Protein AF-X6EZ85-F1 (afdb_monomer)

Mean predicted aligned error: 2.8 Å

Solvent-accessible surface area (backbone atoms only — not comparable to full-atom values): 2834 Å² total; per-residue (Å²): 117,53,71,51,70,67,96,60,28,30,40,39,36,32,53,85,88,72,81,88,52,72,76,43,78,48,80,43,91,40,66,87,81,76,82,54,76,82,79,56,85,129

Sequence (42 aa):
MTWFEDATNTIVQADINGDAVADFMVILLGKNLNLDQNDFAL

pLDDT: mean 93.94, std 5.61, range [65.62, 98.44]

Foldseek 3Di:
DDWDDDPFWIKDFDDPPPPPDGPDIDTGGGDPPVDDPVVDDD

Structure (mmCIF, N/CA/C/O backbone):
data_AF-X6EZ85-F1
#
_entry.id   AF-X6EZ85-F1
#
loop_
_atom_site.group_PDB
_atom_site.id
_atom_site.type_symbol
_atom_site.label_atom_id
_atom_site.label_alt_id
_atom_site.label_comp_id
_atom_site.label_asym_id
_atom_site.label_entity_id
_atom_site.label_seq_id
_atom_site.pdbx_PDB_ins_code
_atom_site.Cartn_x
_atom_site.Cartn_y
_atom_site.Cartn_z
_atom_site.occupancy
_atom_site.B_iso_or_equiv
_atom_site.auth_seq_id
_atom_site.auth_comp_id
_atom_site.auth_asym_id
_atom_site.auth_atom_id
_atom_site.pdbx_PDB_model_num
ATOM 1 N N . MET 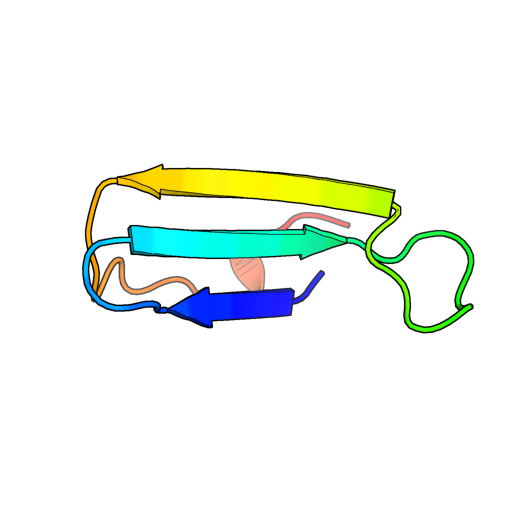A 1 1 ? 5.825 1.009 -7.748 1.00 89.38 1 MET A N 1
ATOM 2 C CA . MET A 1 1 ? 4.736 1.080 -6.750 1.00 89.38 1 MET A CA 1
ATOM 3 C C . MET A 1 1 ? 5.310 0.767 -5.377 1.00 89.38 1 MET A C 1
ATOM 5 O O . MET A 1 1 ? 6.101 -0.164 -5.283 1.00 89.38 1 MET A O 1
ATOM 9 N N . THR A 1 2 ? 4.950 1.522 -4.341 1.00 92.94 2 THR A N 1
ATOM 10 C CA . THR A 1 2 ? 5.275 1.203 -2.937 1.00 92.94 2 THR A CA 1
ATOM 11 C C . THR A 1 2 ? 4.040 1.390 -2.059 1.00 92.94 2 THR A C 1
ATOM 13 O O . THR A 1 2 ? 3.094 2.0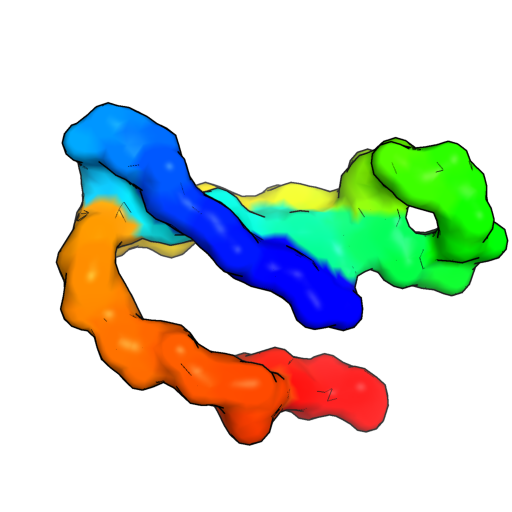69 -2.461 1.00 92.94 2 THR A O 1
ATOM 16 N N . TRP A 1 3 ? 4.035 0.790 -0.868 1.00 95.75 3 TRP A N 1
ATOM 17 C CA . TRP A 1 3 ? 2.987 1.017 0.123 1.00 95.75 3 TRP A CA 1
ATOM 18 C C . TRP A 1 3 ? 3.547 1.069 1.545 1.00 95.75 3 TRP A C 1
ATOM 20 O O . TRP A 1 3 ? 4.604 0.505 1.834 1.00 95.75 3 TRP A O 1
ATOM 30 N N . PHE A 1 4 ? 2.834 1.764 2.425 1.00 96.44 4 PHE A N 1
ATOM 31 C CA . PHE A 1 4 ? 3.122 1.855 3.856 1.00 96.44 4 PHE A CA 1
ATOM 32 C C . PHE A 1 4 ? 1.827 2.079 4.643 1.00 96.44 4 PHE A C 1
ATOM 34 O O . PHE A 1 4 ? 0.772 2.319 4.060 1.00 96.44 4 PHE A O 1
ATOM 41 N N . GLU A 1 5 ? 1.887 2.001 5.971 1.00 98.19 5 GLU A N 1
ATOM 42 C CA . GLU A 1 5 ? 0.721 2.209 6.831 1.00 98.19 5 GLU A CA 1
ATOM 43 C C . GLU A 1 5 ? 0.895 3.440 7.720 1.00 98.19 5 GLU A C 1
ATOM 45 O O . GLU A 1 5 ? 1.963 3.642 8.303 1.00 98.19 5 GLU A O 1
ATOM 50 N N . ASP A 1 6 ? -0.173 4.222 7.881 1.00 96.44 6 ASP A N 1
ATOM 51 C CA . ASP A 1 6 ? -0.250 5.280 8.891 1.00 96.44 6 ASP A CA 1
ATOM 52 C C . ASP A 1 6 ? -0.922 4.764 10.184 1.00 96.44 6 ASP A C 1
ATOM 54 O O . ASP A 1 6 ? -0.840 3.576 10.521 1.00 96.44 6 ASP A O 1
ATOM 58 N N . ALA A 1 7 ? -1.553 5.650 10.962 1.00 97.19 7 ALA A N 1
ATOM 59 C CA . ALA A 1 7 ? -2.263 5.282 12.183 1.00 97.19 7 ALA A CA 1
ATOM 60 C C . ALA A 1 7 ? -3.491 4.380 11.941 1.00 97.19 7 ALA A C 1
ATOM 62 O O . ALA A 1 7 ? -3.818 3.576 12.815 1.00 97.19 7 ALA A O 1
ATOM 63 N N . THR A 1 8 ? -4.172 4.491 10.797 1.00 98.00 8 THR A N 1
ATOM 64 C CA . THR A 1 8 ? -5.466 3.828 10.547 1.00 98.00 8 THR A CA 1
ATOM 65 C C . THR A 1 8 ? -5.618 3.205 9.160 1.00 98.00 8 THR A C 1
ATOM 67 O O . THR A 1 8 ? -6.506 2.372 8.987 1.00 98.00 8 THR A O 1
ATOM 70 N N . ASN A 1 9 ? -4.773 3.555 8.193 1.00 98.44 9 ASN A N 1
ATOM 71 C CA . ASN A 1 9 ? -4.928 3.212 6.784 1.00 98.44 9 ASN A CA 1
ATOM 72 C C . ASN A 1 9 ? -3.643 2.661 6.166 1.00 98.44 9 ASN A C 1
ATOM 74 O O . ASN A 1 9 ? -2.538 2.836 6.688 1.00 98.44 9 ASN A O 1
ATOM 78 N N . THR A 1 10 ? -3.810 2.056 4.993 1.00 98.38 10 THR A N 1
ATOM 79 C CA . THR A 1 10 ? -2.720 1.663 4.105 1.00 98.38 10 THR A CA 1
ATOM 80 C C . THR A 1 10 ? -2.658 2.643 2.937 1.00 98.38 10 THR A C 1
ATOM 82 O O . THR A 1 10 ? -3.657 2.884 2.259 1.00 98.38 10 THR A O 1
ATOM 85 N N . ILE A 1 11 ? -1.484 3.221 2.707 1.00 97.81 11 ILE A N 1
ATOM 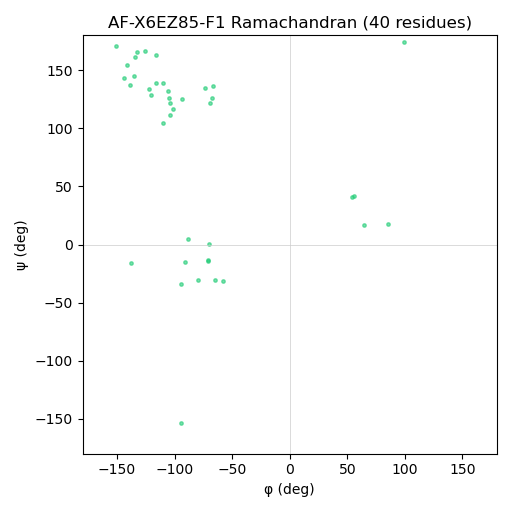86 C CA . ILE A 1 11 ? -1.210 4.182 1.644 1.00 97.81 11 ILE A CA 1
ATOM 87 C C . ILE A 1 11 ? -0.443 3.460 0.544 1.00 97.81 11 ILE A C 1
ATOM 89 O O . ILE A 1 11 ? 0.641 2.937 0.790 1.00 97.81 11 ILE A O 1
ATOM 93 N N . VAL A 1 12 ? -0.990 3.465 -0.668 1.00 96.12 12 VAL A N 1
ATOM 94 C CA . VAL A 1 12 ? -0.315 2.997 -1.884 1.00 96.12 12 VAL A CA 1
ATOM 95 C C . VAL A 1 12 ? 0.086 4.214 -2.701 1.00 96.12 12 VAL A C 1
ATOM 97 O O . VAL A 1 12 ? -0.741 5.098 -2.930 1.00 96.12 12 VAL A O 1
ATOM 100 N N . GLN A 1 13 ? 1.333 4.252 -3.159 1.00 95.38 13 GLN A N 1
ATOM 101 C CA . GLN A 1 13 ? 1.862 5.356 -3.953 1.00 95.38 13 GLN A CA 1
ATOM 102 C C . GLN A 1 13 ? 2.673 4.876 -5.162 1.00 95.38 13 GLN A C 1
ATOM 104 O O . GLN A 1 13 ? 3.402 3.874 -5.111 1.00 95.38 13 GLN A O 1
ATOM 109 N N . A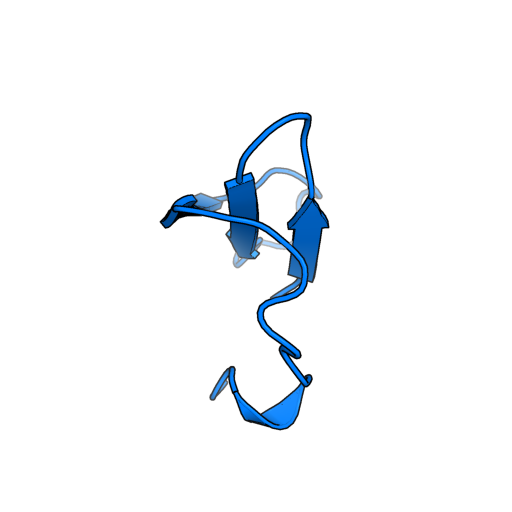LA A 1 14 ? 2.572 5.639 -6.247 1.00 92.94 14 ALA A N 1
ATOM 110 C CA . ALA A 1 14 ? 3.366 5.473 -7.455 1.00 92.94 14 ALA A CA 1
ATOM 111 C C . ALA A 1 14 ? 4.168 6.746 -7.733 1.00 92.94 14 ALA A C 1
ATOM 113 O O . ALA A 1 14 ? 3.599 7.832 -7.794 1.00 92.94 14 ALA A O 1
ATOM 114 N N . ASP A 1 15 ? 5.470 6.573 -7.931 1.00 93.44 15 ASP A N 1
ATOM 115 C CA . ASP A 1 15 ? 6.353 7.528 -8.597 1.00 93.44 15 ASP A CA 1
ATOM 116 C C . ASP A 1 15 ? 6.603 6.958 -10.001 1.00 93.44 15 ASP A C 1
ATOM 118 O O . ASP A 1 15 ? 7.152 5.860 -10.145 1.00 93.44 15 ASP A O 1
ATOM 122 N N . ILE A 1 16 ? 6.061 7.629 -11.012 1.00 90.88 16 ILE A N 1
ATOM 123 C CA . ILE A 1 16 ? 6.111 7.22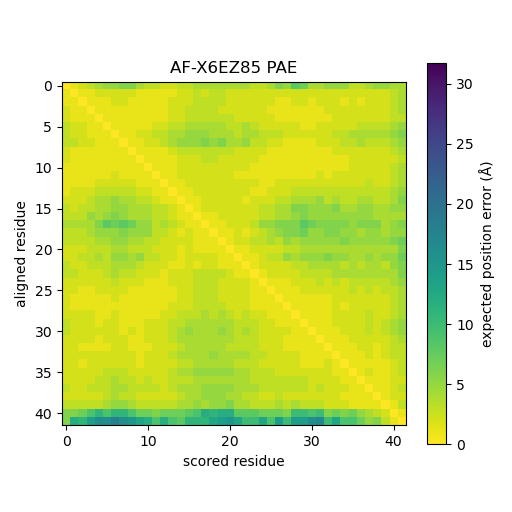7 -12.420 1.00 90.88 16 ILE A CA 1
ATOM 124 C C . ILE A 1 16 ? 7.298 7.907 -13.101 1.00 90.88 16 ILE A C 1
ATOM 126 O O . ILE A 1 16 ? 7.905 7.328 -14.005 1.00 90.88 16 ILE A O 1
ATOM 130 N N . ASN A 1 17 ? 7.612 9.136 -12.690 1.00 93.81 17 ASN A N 1
ATOM 131 C CA . ASN A 1 17 ? 8.598 9.977 -13.354 1.00 93.81 17 ASN A CA 1
ATOM 132 C C . ASN A 1 17 ? 10.034 9.808 -12.790 1.00 93.81 17 ASN A C 1
ATOM 134 O O . ASN A 1 17 ? 11.000 10.155 -13.473 1.00 93.81 17 ASN A O 1
ATOM 138 N N . GLY A 1 18 ? 10.180 9.199 -11.609 1.00 92.69 18 GLY A N 1
ATOM 139 C CA . GLY A 1 18 ? 11.447 8.860 -10.961 1.00 92.69 18 GLY A CA 1
ATOM 140 C C . GLY A 1 18 ? 12.076 9.983 -10.129 1.00 92.69 18 GLY A C 1
ATOM 141 O O . GLY A 1 18 ? 13.280 9.920 -9.864 1.00 92.69 18 GLY A O 1
ATOM 142 N N . ASP A 1 19 ? 11.320 11.013 -9.744 1.00 96.25 19 ASP A N 1
ATOM 143 C CA . ASP A 1 19 ? 11.800 12.165 -8.965 1.00 96.25 19 ASP A CA 1
ATOM 144 C C . ASP A 1 19 ? 11.734 11.970 -7.439 1.00 96.25 19 ASP A C 1
ATOM 146 O O . ASP A 1 19 ? 12.079 12.881 -6.680 1.00 96.25 19 ASP A O 1
ATOM 150 N N . ALA A 1 20 ? 11.354 10.771 -6.987 1.00 92.69 20 ALA A N 1
ATOM 151 C CA . ALA A 1 20 ? 11.128 10.417 -5.590 1.00 92.69 20 ALA A CA 1
ATOM 15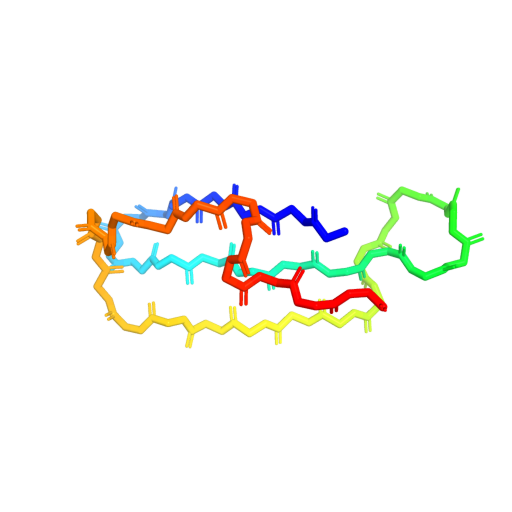2 C C . ALA A 1 20 ? 9.956 11.165 -4.922 1.00 92.69 20 ALA A C 1
ATOM 154 O O . ALA A 1 20 ? 9.841 11.158 -3.691 1.00 92.69 20 ALA A O 1
ATOM 155 N N . VAL A 1 21 ? 9.061 11.767 -5.708 1.00 94.56 21 VAL A N 1
ATOM 156 C CA . VAL A 1 21 ? 7.780 12.327 -5.274 1.00 94.56 21 VAL A CA 1
ATOM 157 C C . VAL A 1 21 ? 6.654 11.451 -5.825 1.00 94.56 21 VAL A C 1
ATOM 159 O O . VAL A 1 21 ? 6.689 10.968 -6.950 1.00 94.56 21 VAL A O 1
ATOM 162 N N . ALA A 1 22 ? 5.628 11.198 -5.013 1.00 93.44 22 ALA A N 1
ATOM 163 C CA . ALA A 1 22 ? 4.482 10.425 -5.476 1.00 93.44 22 ALA A CA 1
ATOM 164 C C . ALA A 1 22 ? 3.665 11.225 -6.510 1.00 93.44 22 ALA A C 1
ATOM 166 O O . ALA A 1 22 ? 3.133 12.288 -6.189 1.00 93.44 22 ALA A O 1
ATOM 167 N N . ASP A 1 23 ? 3.500 10.668 -7.711 1.00 93.75 23 ASP A N 1
ATOM 168 C CA . ASP A 1 23 ? 2.623 11.196 -8.765 1.00 93.75 23 ASP A CA 1
ATOM 169 C C . ASP A 1 23 ? 1.149 10.833 -8.509 1.00 93.75 23 ASP A C 1
ATOM 171 O O . ASP A 1 23 ? 0.227 11.562 -8.884 1.00 93.75 23 ASP A O 1
ATOM 175 N N . PHE A 1 24 ? 0.909 9.685 -7.867 1.00 91.56 24 PHE A N 1
ATOM 176 C CA . PHE A 1 24 ? -0.427 9.179 -7.553 1.00 91.56 24 PHE A CA 1
ATOM 177 C C . PHE A 1 24 ? -0.458 8.459 -6.204 1.00 91.56 24 PHE A C 1
ATOM 179 O O . PHE A 1 24 ? 0.479 7.739 -5.850 1.00 91.56 24 PHE A O 1
ATOM 186 N N . MET A 1 25 ? -1.567 8.621 -5.476 1.00 95.12 25 MET A N 1
ATOM 187 C CA . MET A 1 25 ? -1.783 8.022 -4.161 1.00 95.12 25 MET A CA 1
ATOM 188 C C . MET A 1 25 ? -3.210 7.480 -4.010 1.00 95.12 25 MET A C 1
ATOM 190 O O . MET A 1 25 ? -4.182 8.153 -4.358 1.00 95.12 25 MET A O 1
ATOM 194 N N . VAL A 1 26 ? -3.329 6.288 -3.422 1.00 95.31 26 VAL A N 1
ATOM 195 C CA . VAL A 1 26 ? -4.596 5.664 -3.015 1.00 95.31 26 VAL A CA 1
ATOM 196 C C . VAL A 1 26 ? -4.551 5.368 -1.526 1.00 95.31 26 VAL A C 1
ATOM 198 O O . VAL A 1 26 ? -3.578 4.805 -1.026 1.00 95.31 26 VAL A O 1
ATOM 201 N N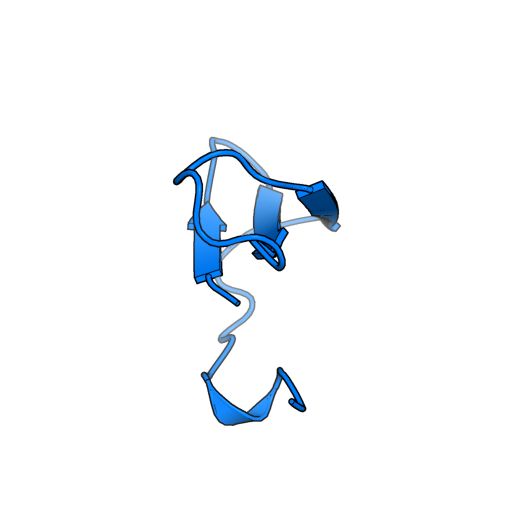 . ILE A 1 27 ? -5.634 5.711 -0.830 1.00 97.69 27 ILE A N 1
ATOM 202 C CA . ILE A 1 27 ? -5.832 5.350 0.573 1.00 97.69 27 ILE A CA 1
ATOM 203 C C . ILE A 1 27 ? -6.786 4.160 0.632 1.00 97.69 27 ILE A C 1
ATOM 205 O O . ILE A 1 27 ? -7.950 4.260 0.241 1.00 97.69 27 ILE A O 1
ATOM 209 N N . LEU A 1 28 ? -6.283 3.042 1.140 1.00 97.50 28 LEU A N 1
ATOM 210 C CA . LEU A 1 28 ? -7.068 1.868 1.492 1.00 97.50 28 LEU A CA 1
ATOM 211 C C . LEU A 1 28 ? -7.437 1.978 2.973 1.00 97.50 28 LEU A C 1
ATOM 213 O O . LEU A 1 28 ? -6.564 2.135 3.829 1.00 97.50 28 LEU A O 1
ATOM 217 N N . LEU A 1 29 ? -8.731 1.901 3.280 1.00 97.94 29 LEU A N 1
ATOM 218 C CA . LEU A 1 29 ? -9.199 1.976 4.662 1.00 97.94 29 LEU A CA 1
ATOM 219 C C . LEU A 1 29 ? -8.750 0.732 5.443 1.00 97.94 29 LEU A C 1
ATOM 221 O O . LEU A 1 29 ? -9.057 -0.391 5.044 1.00 97.94 29 LEU A O 1
ATOM 225 N N . GLY A 1 30 ? -8.072 0.938 6.575 1.00 97.94 30 GLY A N 1
ATOM 226 C CA . GLY A 1 30 ? -7.577 -0.138 7.439 1.00 97.94 30 GLY A CA 1
ATOM 227 C C . GLY A 1 30 ? -6.095 -0.497 7.259 1.00 97.94 30 GLY A C 1
ATOM 228 O O . GLY A 1 30 ? -5.395 0.000 6.377 1.00 97.94 30 GLY A O 1
ATOM 229 N N . LYS A 1 31 ? -5.622 -1.388 8.138 1.00 97.94 31 LYS A N 1
ATOM 230 C CA . LYS A 1 31 ? -4.232 -1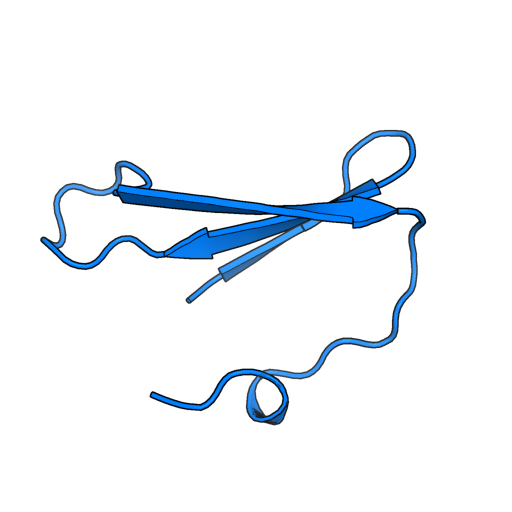.863 8.238 1.00 97.94 31 LYS A CA 1
ATOM 231 C C . LYS A 1 31 ? -4.165 -3.388 8.177 1.00 97.94 31 LYS A C 1
ATOM 233 O O . LYS A 1 31 ? -5.177 -4.055 8.385 1.00 97.94 31 LYS A O 1
ATOM 238 N N . ASN A 1 32 ? -2.966 -3.930 7.982 1.00 97.06 32 ASN A N 1
ATOM 239 C CA . ASN A 1 32 ? -2.670 -5.355 7.849 1.00 97.06 32 ASN A CA 1
ATOM 240 C C . ASN A 1 32 ? -3.480 -6.013 6.727 1.00 97.06 32 ASN A C 1
ATOM 242 O O . ASN A 1 32 ? -3.979 -7.126 6.875 1.00 97.06 32 ASN A O 1
ATOM 246 N N . LEU A 1 33 ? -3.599 -5.324 5.589 1.00 96.88 33 LEU A N 1
ATOM 247 C CA . LEU A 1 33 ? -4.339 -5.817 4.423 1.00 96.88 33 LEU A CA 1
ATOM 248 C C . LEU A 1 33 ? -3.642 -6.989 3.710 1.00 96.88 33 LEU A C 1
ATOM 250 O O . LEU A 1 33 ? -4.167 -7.496 2.726 1.00 96.88 33 LEU A O 1
ATOM 254 N N . ASN A 1 34 ? -2.484 -7.426 4.222 1.00 96.38 34 ASN A N 1
ATOM 255 C CA . ASN A 1 34 ? -1.677 -8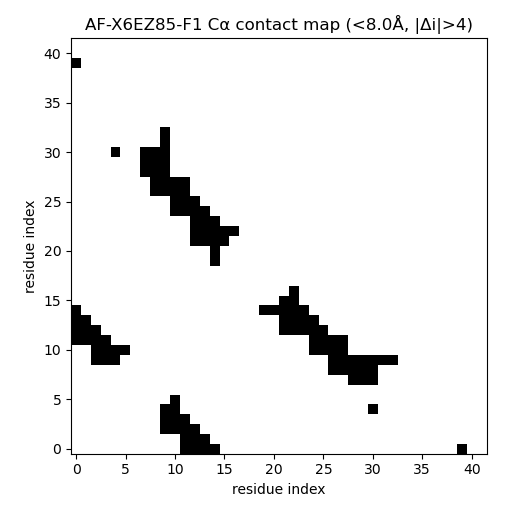.515 3.677 1.00 96.38 34 ASN A CA 1
ATOM 256 C C . ASN A 1 34 ? -1.346 -8.311 2.189 1.00 96.38 34 ASN A C 1
ATOM 258 O O . ASN A 1 34 ? -1.402 -9.258 1.409 1.00 96.38 34 ASN A O 1
ATOM 262 N N . LEU A 1 35 ? -1.032 -7.062 1.825 1.00 95.00 35 LEU A N 1
ATOM 263 C CA . LEU A 1 35 ? -0.607 -6.713 0.476 1.00 95.00 35 LEU A CA 1
ATOM 264 C C . LEU A 1 35 ? 0.747 -7.348 0.176 1.00 95.00 35 LEU A C 1
ATOM 266 O O . LEU A 1 35 ? 1.670 -7.291 0.995 1.00 95.00 35 LEU A O 1
ATOM 270 N N . ASP A 1 36 ? 0.852 -7.896 -1.020 1.00 94.56 36 ASP A N 1
ATOM 271 C CA . ASP A 1 36 ? 2.068 -8.413 -1.617 1.00 94.56 36 ASP A CA 1
ATOM 272 C C . ASP A 1 36 ? 2.432 -7.593 -2.861 1.00 94.56 36 ASP A C 1
ATOM 274 O O . ASP A 1 36 ? 1.614 -6.876 -3.439 1.00 94.56 36 ASP A O 1
ATOM 278 N N . GLN A 1 37 ? 3.679 -7.708 -3.315 1.00 90.88 37 GLN A N 1
ATOM 279 C CA . GLN A 1 37 ? 4.114 -7.036 -4.534 1.00 90.88 37 GLN A CA 1
ATOM 280 C C . GLN A 1 37 ? 3.276 -7.451 -5.758 1.00 90.88 37 GLN A C 1
ATOM 282 O O . GLN A 1 37 ? 3.058 -6.624 -6.641 1.00 90.88 37 GLN A O 1
ATOM 287 N N . ASN A 1 38 ? 2.773 -8.691 -5.794 1.00 92.81 38 ASN A N 1
ATOM 288 C CA . ASN A 1 38 ? 1.937 -9.198 -6.886 1.00 92.81 38 ASN A CA 1
ATOM 289 C C . ASN A 1 38 ? 0.524 -8.593 -6.930 1.00 92.81 38 ASN A C 1
ATOM 291 O O . ASN A 1 38 ? -0.141 -8.715 -7.959 1.00 92.81 38 ASN A O 1
ATOM 295 N N . ASP A 1 39 ? 0.067 -7.920 -5.868 1.00 92.50 39 ASP A N 1
ATOM 296 C CA . ASP A 1 39 ? -1.213 -7.195 -5.885 1.00 92.50 39 ASP A CA 1
ATOM 297 C C . ASP A 1 39 ? -1.154 -5.935 -6.764 1.00 92.50 39 ASP A C 1
ATOM 299 O O . ASP A 1 39 ? -2.182 -5.353 -7.118 1.00 92.50 39 ASP A O 1
ATOM 303 N N . PHE A 1 40 ? 0.052 -5.519 -7.154 1.00 87.81 40 PHE A N 1
ATOM 304 C CA . PHE A 1 40 ? 0.288 -4.384 -8.029 1.00 87.81 40 PHE A CA 1
ATOM 305 C C . PHE A 1 40 ? 0.803 -4.878 -9.382 1.00 87.81 40 PHE A C 1
ATOM 307 O O . PHE A 1 40 ? 1.968 -5.246 -9.525 1.00 87.81 40 PHE A O 1
ATOM 314 N N . ALA A 1 41 ? -0.062 -4.857 -10.396 1.00 79.94 41 ALA A N 1
ATOM 315 C CA . ALA A 1 41 ? 0.367 -5.051 -11.778 1.00 79.94 41 ALA A CA 1
ATOM 316 C C . ALA A 1 41 ? 1.097 -3.794 -12.281 1.00 79.94 41 ALA A C 1
ATOM 318 O O . ALA A 1 41 ? 0.628 -2.675 -12.052 1.00 79.94 41 ALA A O 1
ATOM 319 N N . LEU A 1 42 ? 2.236 -3.993 -12.951 1.00 65.62 42 LEU A N 1
ATOM 320 C CA . LEU A 1 42 ? 2.986 -2.948 -13.653 1.00 65.62 42 LEU A CA 1
ATOM 321 C C . LEU A 1 42 ? 2.670 -2.981 -15.151 1.00 65.62 42 LEU A C 1
ATOM 323 O O . LEU A 1 42 ? 2.617 -4.104 -15.703 1.00 65.62 42 LEU A O 1
#

Nearest PDB structures (foldseek):
  3ffu-assembly1_B  TM=2.910E-01  e=5.703E+00  Bdellovibrio bacteriovorus

Secondary structure (DSSP, 8-state):
-EEEE-SSEEEEEE-SSSSSS-SEEEEEESS-----GGGS--

Radius of gyration: 10.63 Å; Cα contacts (8 Å, |Δi|>4): 59; chains: 1; bounding box: 21×22×26 Å